Protein AF-A0A8T4KT06-F1 (afdb_monomer_lite)

Sequence (158 aa):
MIVTISGLPGTDAREICKQIALEFNLQYVSLEQIGKGIALPGNAARVSEMLKAAVHRKNCIVEHALAGIMLSNADAKIFLLSFRLNRAKMLSRREKTGFDAALVKIEGEEEILRKIASGELGAEIDNLNCYDLVLNSDKIMSNDAAELIKNYIKRAVA

pLDDT: mean 89.54, std 10.38, range [48.69, 98.25]

Secondary structure (DSSP, 8-state):
-EEEEEE-TTSSHHHHHHHHHHHHTPEEEEHHHH-TT--STT-HHHHHHHHHHHGGGS-EEEE-TTHHHH-TT-SEEEEEE--HHHHHHHHHHHHT--HHHHHHHHHHHHHHHHHHHHHHSS--TT-GGG-SEEEETTSS-HHHHHHHHHHHHHHH--

Foldseek 3Di:
DEEEEAEAALDPSVVLQVVLCVVQVAAEAELCVQDPPPLAPPCLVVSLVSVVVVCVVPGHYYYDNCCLLSCLPGLFFEYADEDLQVSLVSQCVVVVHDSVVSSVVRVVRVVSVQCCQVVPRVHGSPPCPSHPYYHHCVVDPSVVVSVVVSVVCVPRVD

Structure (mmCIF, N/CA/C/O backbone):
data_AF-A0A8T4KT06-F1
#
_entry.id   AF-A0A8T4KT06-F1
#
loop_
_atom_site.group_PDB
_atom_site.id
_atom_site.type_symbol
_atom_site.label_atom_id
_atom_site.label_alt_id
_atom_site.label_comp_id
_atom_site.label_asym_id
_atom_site.label_entity_id
_atom_site.label_seq_id
_atom_site.pdbx_PDB_ins_code
_atom_site.Cartn_x
_atom_site.Cartn_y
_atom_site.Cartn_z
_atom_site.occupancy
_atom_site.B_iso_or_equiv
_atom_site.auth_seq_id
_atom_site.auth_comp_id
_atom_site.auth_asym_id
_atom_site.auth_atom_id
_atom_site.pdbx_PDB_model_num
ATOM 1 N N . MET A 1 1 ? -5.982 3.465 17.292 1.00 89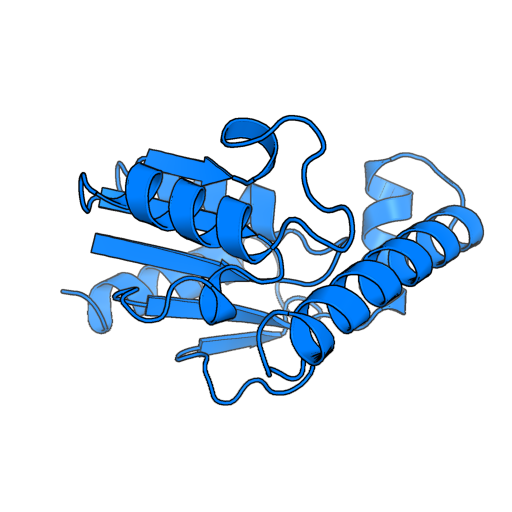.44 1 MET A N 1
ATOM 2 C CA . MET A 1 1 ? -6.200 3.074 15.892 1.00 89.44 1 MET A CA 1
ATOM 3 C C . MET A 1 1 ? -4.876 2.750 15.199 1.00 89.44 1 MET A C 1
ATOM 5 O O . MET A 1 1 ? -3.938 3.539 15.278 1.00 89.44 1 MET A O 1
ATOM 9 N N . ILE A 1 2 ? -4.785 1.597 14.544 1.00 93.56 2 ILE A N 1
ATOM 10 C CA . ILE A 1 2 ? -3.679 1.150 13.695 1.00 93.56 2 ILE A CA 1
ATOM 11 C C . ILE A 1 2 ? -4.273 0.818 12.328 1.00 93.56 2 ILE A C 1
ATOM 13 O O . ILE A 1 2 ? -5.008 -0.156 12.191 1.00 93.56 2 ILE A O 1
ATOM 17 N N . VAL A 1 3 ? -3.938 1.616 11.320 1.00 95.31 3 VAL A N 1
ATOM 18 C CA . VAL A 1 3 ? -4.335 1.369 9.930 1.00 95.31 3 VAL A CA 1
ATOM 19 C C . VAL A 1 3 ? -3.107 0.935 9.146 1.00 95.31 3 VAL A C 1
ATOM 21 O O . VAL A 1 3 ? -2.054 1.556 9.262 1.00 95.31 3 VAL A O 1
ATOM 24 N N . THR A 1 4 ? -3.223 -0.103 8.326 1.00 95.69 4 THR A N 1
ATOM 25 C CA . THR A 1 4 ? -2.178 -0.459 7.359 1.00 95.69 4 THR A CA 1
ATOM 26 C C . THR A 1 4 ? -2.669 -0.180 5.950 1.00 95.69 4 THR A C 1
ATOM 28 O O . THR A 1 4 ? -3.797 -0.526 5.603 1.00 95.69 4 THR A O 1
ATOM 31 N N . ILE A 1 5 ? -1.816 0.433 5.134 1.00 96.69 5 ILE A N 1
ATOM 32 C CA . ILE A 1 5 ? -2.019 0.512 3.689 1.00 96.69 5 ILE A CA 1
ATOM 33 C C . ILE A 1 5 ? -0.824 -0.167 3.038 1.00 96.69 5 ILE A C 1
ATOM 35 O O . ILE A 1 5 ? 0.312 0.306 3.100 1.00 96.69 5 ILE A O 1
ATOM 39 N N . SER A 1 6 ? -1.103 -1.321 2.447 1.00 95.38 6 SER A N 1
ATOM 40 C CA . SER A 1 6 ? -0.158 -2.094 1.656 1.00 95.38 6 SER A CA 1
ATOM 41 C C . SER A 1 6 ? -0.358 -1.802 0.175 1.00 95.38 6 SER A C 1
ATOM 43 O O . SER A 1 6 ? -1.457 -1.492 -0.274 1.00 95.38 6 SER A O 1
ATOM 45 N N . GLY A 1 7 ? 0.710 -1.910 -0.595 1.00 94.81 7 GLY A N 1
ATOM 46 C CA . GLY A 1 7 ? 0.689 -1.786 -2.043 1.00 94.81 7 GLY A CA 1
ATOM 47 C C . GLY A 1 7 ? 2.044 -2.200 -2.582 1.00 94.81 7 GLY A C 1
ATOM 48 O O . GLY A 1 7 ? 3.072 -1.939 -1.955 1.00 94.81 7 GLY A O 1
ATOM 49 N N . LEU A 1 8 ? 2.057 -2.876 -3.726 1.00 94.19 8 LEU A N 1
ATOM 50 C CA . LEU A 1 8 ? 3.313 -3.285 -4.348 1.00 94.19 8 LEU A CA 1
ATOM 51 C C . LEU A 1 8 ? 4.138 -2.060 -4.800 1.00 94.19 8 LEU A C 1
ATOM 53 O O . LEU A 1 8 ? 3.581 -0.967 -4.982 1.00 94.19 8 LEU A O 1
ATOM 57 N N . PRO A 1 9 ? 5.459 -2.223 -5.006 1.00 92.94 9 PRO A N 1
ATOM 58 C CA . PRO A 1 9 ? 6.349 -1.156 -5.451 1.00 92.94 9 PRO A CA 1
ATOM 59 C C . PRO A 1 9 ? 5.809 -0.342 -6.626 1.00 92.94 9 PRO A C 1
ATOM 61 O O . PRO A 1 9 ? 5.310 -0.891 -7.605 1.00 92.94 9 PRO A O 1
ATOM 64 N N . GLY A 1 10 ? 5.910 0.982 -6.555 1.00 91.38 10 GLY A N 1
ATOM 65 C CA . GLY A 1 10 ? 5.420 1.868 -7.616 1.00 91.38 10 GLY A CA 1
ATOM 66 C C . GLY A 1 10 ? 3.937 2.253 -7.520 1.00 91.38 10 GLY A C 1
ATOM 67 O O . GLY A 1 10 ? 3.492 3.050 -8.340 1.00 91.38 10 GLY A O 1
ATOM 68 N N . THR A 1 11 ? 3.195 1.773 -6.515 1.00 93.25 11 THR A N 1
ATOM 69 C CA . THR A 1 11 ? 1.907 2.382 -6.121 1.00 93.25 11 THR A CA 1
ATOM 70 C C . THR A 1 11 ? 2.100 3.774 -5.497 1.00 93.25 11 THR A C 1
ATOM 72 O O . THR A 1 11 ? 3.211 4.161 -5.126 1.00 93.25 11 THR A O 1
ATOM 75 N N . ASP A 1 12 ? 1.003 4.522 -5.344 1.00 91.00 12 ASP A N 1
ATOM 76 C CA . ASP A 1 12 ? 0.963 5.813 -4.635 1.00 91.00 12 ASP A CA 1
ATOM 77 C C . ASP A 1 12 ? 0.623 5.672 -3.135 1.00 91.00 12 ASP A C 1
ATOM 79 O O . ASP A 1 12 ? 0.228 6.643 -2.487 1.00 91.00 12 ASP A O 1
ATOM 83 N N . ALA A 1 13 ? 0.801 4.474 -2.557 1.00 93.69 13 ALA A N 1
ATOM 84 C CA . ALA A 1 13 ? 0.473 4.178 -1.157 1.00 93.69 13 ALA A CA 1
ATOM 85 C C . ALA A 1 13 ? 1.069 5.197 -0.176 1.00 93.69 13 ALA A C 1
ATOM 87 O O . ALA A 1 13 ? 0.389 5.652 0.739 1.00 93.69 13 ALA A O 1
ATOM 88 N N . ARG A 1 14 ? 2.318 5.615 -0.413 1.00 92.56 14 ARG A N 1
ATOM 89 C CA . ARG A 1 14 ? 3.019 6.623 0.390 1.00 92.56 14 ARG A CA 1
ATOM 90 C C . ARG A 1 14 ? 2.272 7.951 0.472 1.00 92.56 14 ARG A C 1
ATOM 92 O O . ARG A 1 14 ? 2.086 8.475 1.567 1.00 92.56 14 ARG A O 1
ATOM 99 N N . GLU A 1 15 ? 1.872 8.504 -0.667 1.00 92.50 15 GLU A N 1
ATOM 100 C CA . GLU A 1 15 ? 1.226 9.819 -0.710 1.00 92.50 15 GLU A CA 1
ATOM 101 C C . GLU A 1 15 ? -0.187 9.753 -0.123 1.00 92.50 15 GLU A C 1
ATOM 103 O O . GLU A 1 15 ? -0.550 10.601 0.692 1.00 92.50 15 GLU A O 1
ATOM 108 N N . ILE A 1 16 ? -0.926 8.678 -0.415 1.00 95.38 16 ILE A N 1
ATOM 109 C CA . ILE A 1 16 ? -2.237 8.410 0.192 1.00 95.38 16 ILE A CA 1
ATOM 110 C C . ILE A 1 16 ? -2.118 8.306 1.722 1.00 95.38 16 ILE A C 1
ATOM 112 O O . ILE A 1 16 ? -2.880 8.941 2.450 1.00 95.38 16 ILE A O 1
ATOM 116 N N . CYS A 1 17 ? -1.130 7.567 2.233 1.00 95.81 17 CYS A N 1
ATOM 117 C CA . CYS A 1 17 ? -0.893 7.442 3.670 1.00 95.81 17 CYS A CA 1
ATOM 118 C C . CYS A 1 17 ? -0.583 8.777 4.339 1.00 95.81 17 CYS A C 1
ATOM 120 O O . CYS A 1 17 ? -1.147 9.064 5.390 1.00 95.81 17 CYS A O 1
ATOM 122 N N . LYS A 1 18 ? 0.297 9.596 3.751 1.00 94.25 18 LYS A N 1
ATOM 123 C CA . LYS A 1 18 ? 0.629 10.923 4.293 1.00 94.25 18 LYS A CA 1
ATOM 124 C C . LYS A 1 18 ? -0.598 11.831 4.342 1.00 94.25 18 LYS A C 1
ATOM 126 O O . LYS A 1 18 ? -0.805 12.508 5.346 1.00 94.25 18 LYS A O 1
ATOM 131 N N . GLN A 1 19 ? -1.416 11.820 3.288 1.00 95.00 19 GLN A N 1
ATOM 132 C CA . GLN A 1 19 ? -2.656 12.593 3.233 1.00 95.00 19 GLN A CA 1
ATOM 133 C C . GLN A 1 19 ? -3.625 12.171 4.346 1.00 95.00 19 GLN A C 1
ATOM 135 O O . GLN A 1 19 ? -4.124 13.018 5.086 1.00 95.00 19 GLN A O 1
ATOM 140 N N . ILE A 1 20 ? -3.858 10.865 4.505 1.00 95.12 20 ILE A N 1
ATOM 141 C CA . ILE A 1 20 ? -4.749 10.332 5.546 1.00 95.12 20 ILE A CA 1
ATOM 142 C C . ILE A 1 20 ? -4.185 10.610 6.943 1.00 95.12 20 ILE A C 1
ATOM 144 O O . ILE A 1 20 ? -4.937 11.001 7.835 1.00 95.12 20 ILE A O 1
ATOM 148 N N . ALA A 1 21 ? -2.872 10.445 7.134 1.00 94.69 21 ALA A N 1
ATOM 149 C CA . ALA A 1 21 ? -2.197 10.714 8.399 1.00 94.69 21 ALA A CA 1
ATOM 150 C C . ALA A 1 21 ? -2.432 12.150 8.867 1.00 94.69 21 ALA A C 1
ATOM 152 O O . ALA A 1 21 ? -2.802 12.371 10.018 1.00 94.69 21 ALA A O 1
ATOM 153 N N . LEU A 1 22 ? -2.255 13.111 7.956 1.00 93.50 22 LEU A N 1
ATOM 154 C CA . LEU A 1 22 ? -2.458 14.527 8.233 1.00 93.50 22 LEU A CA 1
ATOM 155 C C . LEU A 1 22 ? -3.906 14.814 8.648 1.00 93.50 22 LEU A C 1
ATOM 157 O O . LEU A 1 22 ? -4.139 15.507 9.633 1.00 93.50 22 LEU A O 1
ATOM 161 N N . GLU A 1 23 ? -4.878 14.261 7.925 1.00 90.94 23 GLU A N 1
ATOM 162 C CA . GLU A 1 23 ? -6.297 14.546 8.155 1.00 90.94 23 GLU A CA 1
ATOM 163 C C . GLU A 1 23 ? -6.853 13.891 9.427 1.00 90.94 23 GLU A C 1
ATOM 165 O O . GLU A 1 23 ? -7.683 14.480 10.114 1.00 90.94 23 GLU A O 1
ATOM 170 N N . PHE A 1 24 ? -6.385 12.688 9.769 1.00 90.69 24 PHE A N 1
ATOM 171 C CA . PHE A 1 24 ? -6.821 11.955 10.964 1.00 90.69 24 PHE A CA 1
ATOM 172 C C . PHE A 1 24 ? -5.924 12.215 12.182 1.00 90.69 24 PHE A C 1
ATOM 174 O O . PHE A 1 24 ? -6.129 11.605 13.232 1.00 90.69 24 PHE A O 1
ATOM 181 N N . ASN A 1 25 ? -4.927 13.100 12.054 1.00 92.12 25 ASN A N 1
ATOM 182 C CA . ASN A 1 25 ? -3.904 13.347 13.071 1.00 92.12 25 ASN A CA 1
ATOM 183 C C . ASN A 1 25 ? -3.241 12.040 13.563 1.00 92.12 25 ASN A C 1
ATOM 185 O O . ASN A 1 25 ? -3.091 11.794 14.764 1.00 92.12 25 ASN A O 1
ATOM 189 N N . LEU A 1 26 ? -2.893 11.167 12.613 1.00 92.44 26 LEU A N 1
ATOM 190 C CA . LEU A 1 26 ? -2.210 9.902 12.866 1.00 92.44 26 LEU A CA 1
ATOM 191 C C . LEU A 1 26 ? -0.713 10.069 12.667 1.00 92.44 26 LEU A C 1
ATOM 193 O O . LEU A 1 26 ? -0.249 10.770 11.769 1.00 92.44 26 LEU A O 1
ATOM 197 N N . GLN A 1 27 ? 0.057 9.324 13.449 1.00 93.31 27 GLN A N 1
ATOM 198 C CA . GLN A 1 27 ? 1.470 9.151 13.165 1.00 93.31 27 GLN A CA 1
ATOM 199 C C . GLN A 1 27 ? 1.630 8.351 11.863 1.00 93.31 27 GLN A C 1
ATOM 201 O O . GLN A 1 27 ? 1.202 7.199 11.783 1.00 93.31 27 GLN A O 1
ATOM 206 N N . TYR A 1 28 ? 2.263 8.941 10.851 1.00 93.69 28 TYR A N 1
ATOM 207 C CA . TYR A 1 28 ? 2.710 8.197 9.675 1.00 93.69 28 TYR A CA 1
ATOM 208 C C . TYR A 1 28 ? 3.954 7.380 10.028 1.00 93.69 28 TYR A C 1
ATOM 210 O O . TYR A 1 28 ? 4.909 7.912 10.599 1.00 93.69 28 TYR A O 1
ATOM 218 N N . VAL A 1 29 ? 3.914 6.090 9.705 1.00 91.50 29 VAL A N 1
ATOM 219 C CA . VAL A 1 29 ? 4.970 5.121 9.981 1.00 91.50 29 VAL A CA 1
ATOM 220 C C . VAL A 1 29 ? 5.315 4.396 8.683 1.00 91.50 29 VAL A C 1
ATOM 222 O O . VAL A 1 29 ? 4.466 3.729 8.099 1.00 91.50 29 VAL A O 1
ATOM 225 N N . SER A 1 30 ? 6.564 4.485 8.239 1.00 87.75 30 SER A N 1
ATOM 226 C CA . SER A 1 30 ? 7.065 3.722 7.090 1.00 87.75 30 SER A CA 1
ATOM 227 C C . SER A 1 30 ? 8.285 2.883 7.452 1.00 87.75 30 SER A C 1
ATOM 229 O O . SER A 1 30 ? 8.992 3.169 8.424 1.00 87.75 30 SER A O 1
ATOM 231 N N . LEU A 1 31 ? 8.582 1.856 6.648 1.00 75.00 31 LEU A N 1
ATOM 232 C CA . LEU A 1 31 ? 9.824 1.101 6.840 1.00 75.00 31 LEU A CA 1
ATOM 233 C C . LEU A 1 31 ? 11.077 1.957 6.656 1.00 75.00 31 LEU A C 1
ATOM 235 O O . LEU A 1 31 ? 12.049 1.729 7.364 1.00 75.00 31 LEU A O 1
ATOM 239 N N . GLU A 1 32 ? 11.057 2.968 5.783 1.00 71.50 32 GLU A N 1
ATOM 240 C CA . GLU A 1 32 ? 12.185 3.902 5.645 1.00 71.50 32 GLU A CA 1
ATOM 241 C C . GLU A 1 32 ? 12.490 4.629 6.965 1.00 71.50 32 GLU A C 1
ATOM 243 O O . GLU A 1 32 ? 13.657 4.863 7.285 1.00 71.50 32 GLU A O 1
ATOM 248 N N . GLN A 1 33 ? 11.456 4.959 7.749 1.00 70.38 33 GLN A N 1
ATOM 249 C CA . GLN A 1 33 ? 11.607 5.599 9.059 1.00 70.38 33 GLN A CA 1
ATOM 250 C C . GLN A 1 33 ? 12.047 4.612 10.145 1.00 70.38 33 GLN A C 1
ATOM 252 O O . GLN A 1 33 ? 12.820 4.981 11.028 1.00 70.38 33 GLN A O 1
ATOM 257 N N . ILE A 1 34 ? 11.554 3.372 10.091 1.00 67.50 34 ILE A N 1
ATOM 258 C CA . ILE A 1 34 ? 11.831 2.345 11.104 1.00 67.50 34 ILE A CA 1
ATOM 259 C C . ILE A 1 34 ? 13.205 1.700 10.894 1.00 67.50 34 ILE A C 1
ATOM 261 O O . ILE A 1 34 ? 13.878 1.346 11.859 1.00 67.50 34 ILE A O 1
ATOM 265 N N . GLY A 1 35 ? 13.660 1.571 9.652 1.00 58.84 35 GLY A N 1
ATOM 266 C CA . GLY A 1 35 ? 14.917 0.923 9.324 1.00 58.84 35 GLY A CA 1
ATOM 267 C C . GLY A 1 35 ? 15.430 1.380 7.972 1.00 58.84 35 GLY A C 1
ATOM 268 O O . GLY A 1 35 ? 15.016 0.854 6.942 1.00 58.84 35 GLY A O 1
ATOM 269 N N . LYS A 1 36 ? 16.384 2.321 7.969 1.00 48.69 36 LYS A N 1
ATOM 270 C CA . LYS A 1 36 ? 17.170 2.673 6.776 1.00 48.69 36 LYS A CA 1
ATOM 271 C C . LYS A 1 36 ? 17.695 1.386 6.109 1.00 48.69 36 LYS A C 1
ATOM 273 O O . LYS A 1 36 ? 18.637 0.786 6.613 1.00 48.69 36 LYS A O 1
ATOM 278 N N . GLY A 1 37 ? 17.090 0.962 4.996 1.00 49.25 37 GLY A N 1
ATOM 279 C CA . GLY A 1 37 ? 17.595 -0.128 4.149 1.00 49.25 37 GLY A CA 1
ATOM 280 C C . GLY A 1 37 ? 17.323 -1.573 4.601 1.00 49.25 37 GLY A C 1
ATOM 281 O O . GLY A 1 37 ? 18.023 -2.468 4.139 1.00 49.25 37 GLY A O 1
ATOM 282 N N . ILE A 1 38 ? 16.340 -1.842 5.472 1.00 49.16 38 ILE A N 1
ATOM 283 C CA . ILE A 1 38 ? 16.130 -3.182 6.074 1.00 49.16 38 ILE A CA 1
ATOM 284 C C . ILE A 1 38 ? 14.973 -3.963 5.421 1.00 49.16 38 ILE A C 1
ATOM 286 O O . ILE A 1 38 ? 14.103 -4.491 6.100 1.00 49.16 38 ILE A O 1
ATOM 290 N N . ALA A 1 39 ? 14.953 -4.076 4.097 1.00 54.62 39 ALA A N 1
ATOM 291 C CA . ALA A 1 39 ? 14.177 -5.131 3.436 1.00 54.62 39 ALA A CA 1
ATOM 292 C C . ALA A 1 39 ? 15.124 -6.016 2.620 1.00 54.62 39 ALA A C 1
ATOM 294 O O . ALA A 1 39 ? 14.991 -6.161 1.410 1.00 54.62 39 ALA A O 1
ATOM 295 N N . LEU A 1 40 ? 16.133 -6.564 3.302 1.00 56.97 40 LEU A N 1
ATOM 296 C CA . LEU A 1 40 ? 16.917 -7.678 2.783 1.00 56.97 40 LEU A CA 1
ATOM 297 C C . LEU A 1 40 ? 16.304 -8.991 3.290 1.00 56.97 40 LEU A C 1
ATOM 299 O O . LEU A 1 40 ? 15.845 -9.026 4.438 1.00 56.97 40 LEU A O 1
ATOM 303 N N . PRO A 1 41 ? 16.333 -10.063 2.480 1.00 58.69 41 PRO A N 1
ATOM 304 C CA . PRO A 1 41 ? 16.028 -11.411 2.950 1.00 58.69 41 PRO A CA 1
ATOM 305 C C . PRO A 1 41 ? 16.819 -11.743 4.227 1.00 58.69 41 PRO A C 1
ATOM 307 O O . PRO A 1 41 ? 18.015 -11.454 4.307 1.00 58.69 41 PRO A O 1
ATOM 31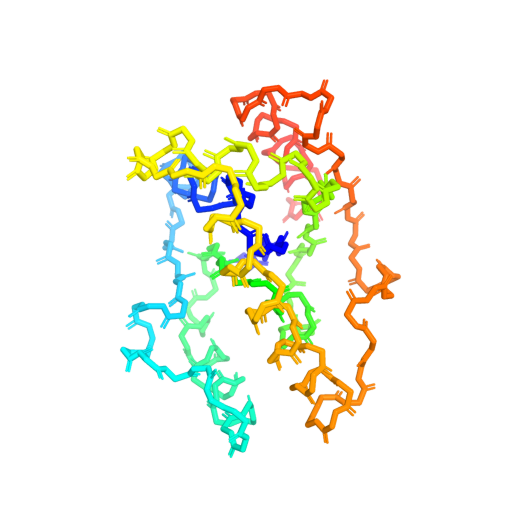0 N N . GLY A 1 42 ? 16.156 -12.331 5.221 1.00 66.94 42 GLY A N 1
ATOM 311 C CA . GLY A 1 42 ? 16.732 -12.759 6.501 1.00 66.94 42 GLY A CA 1
ATOM 312 C C . GLY A 1 42 ? 16.507 -11.813 7.687 1.00 66.94 42 GLY A C 1
ATOM 313 O O . GLY A 1 42 ? 17.044 -12.065 8.763 1.00 66.94 42 GLY A O 1
ATOM 314 N N . ASN A 1 43 ? 15.741 -10.728 7.526 1.00 77.81 43 ASN A N 1
ATOM 315 C CA . ASN A 1 43 ? 15.437 -9.774 8.605 1.00 77.81 43 ASN A CA 1
ATOM 316 C C . ASN A 1 43 ? 13.934 -9.521 8.812 1.00 77.81 43 ASN A C 1
ATOM 318 O O . ASN A 1 43 ? 13.573 -8.649 9.606 1.00 77.81 43 ASN A O 1
ATOM 322 N N . ALA A 1 44 ? 13.037 -10.248 8.142 1.00 78.75 44 ALA A N 1
ATOM 323 C CA . ALA A 1 44 ? 11.609 -9.934 8.159 1.00 78.75 44 ALA A CA 1
ATOM 324 C C . ALA A 1 44 ? 10.989 -10.053 9.557 1.00 78.75 44 ALA A C 1
ATOM 326 O O . ALA A 1 44 ? 10.163 -9.220 9.933 1.00 78.75 44 ALA A O 1
ATOM 327 N N . ALA A 1 45 ? 11.433 -11.029 10.355 1.00 79.50 45 ALA A N 1
ATOM 328 C CA . ALA A 1 45 ? 11.013 -11.173 11.750 1.00 79.50 45 ALA A CA 1
ATOM 329 C C . A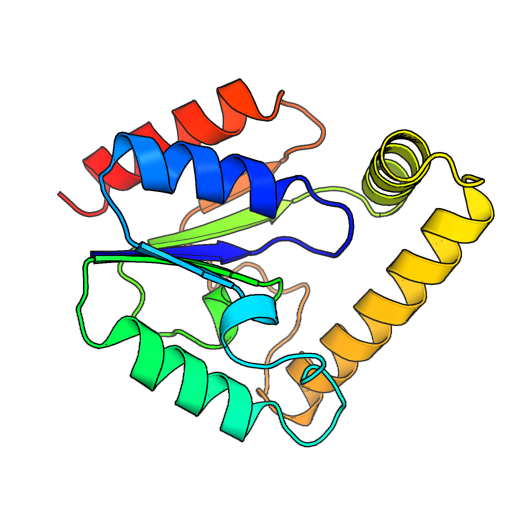LA A 1 45 ? 11.381 -9.932 12.581 1.00 79.50 45 ALA A C 1
ATOM 331 O O . ALA A 1 45 ? 10.520 -9.346 13.236 1.00 79.50 45 ALA A O 1
ATOM 332 N N . ARG A 1 46 ? 12.630 -9.462 12.467 1.00 81.69 46 ARG A N 1
ATOM 333 C CA . ARG A 1 46 ? 13.109 -8.252 13.149 1.00 81.69 46 ARG A CA 1
ATOM 334 C C . ARG A 1 46 ? 12.343 -7.010 12.695 1.00 81.69 46 ARG A C 1
ATOM 336 O O . ARG A 1 46 ? 11.967 -6.184 13.517 1.00 81.69 46 ARG A O 1
ATOM 343 N N . VAL A 1 47 ? 12.078 -6.880 11.397 1.00 82.38 47 VAL A N 1
ATOM 344 C CA . VAL A 1 47 ? 11.274 -5.778 10.848 1.00 82.38 47 VAL A CA 1
ATOM 345 C C . VAL A 1 47 ? 9.843 -5.822 11.385 1.00 82.38 47 VAL A C 1
ATOM 347 O O . VAL A 1 47 ? 9.314 -4.787 11.787 1.00 82.38 47 VAL A O 1
ATOM 350 N N . SER A 1 48 ? 9.232 -7.008 11.454 1.00 82.94 48 SER A N 1
ATOM 351 C CA . SER A 1 48 ? 7.909 -7.202 12.056 1.00 82.94 48 SER A CA 1
ATOM 352 C C . SER A 1 48 ? 7.901 -6.784 13.529 1.00 82.94 48 SER A C 1
ATOM 354 O O . SER A 1 48 ? 6.997 -6.065 13.950 1.00 82.94 48 SER A O 1
ATOM 356 N N . GLU A 1 49 ? 8.916 -7.157 14.311 1.00 84.00 49 GLU A N 1
ATOM 357 C CA . GLU A 1 49 ? 9.056 -6.724 15.708 1.00 84.00 49 GLU A CA 1
ATOM 358 C C . GLU A 1 49 ? 9.226 -5.207 15.838 1.00 84.00 49 GLU A C 1
ATOM 360 O O . GLU A 1 49 ? 8.562 -4.581 16.664 1.00 84.00 49 GLU A O 1
ATOM 365 N N . MET A 1 50 ? 10.058 -4.593 14.994 1.00 84.38 50 MET A N 1
ATOM 366 C CA . MET A 1 50 ? 10.256 -3.142 14.993 1.00 84.38 50 MET A CA 1
ATOM 367 C C . MET A 1 50 ? 8.972 -2.393 14.618 1.00 84.38 50 MET A C 1
ATOM 369 O O . MET A 1 50 ? 8.642 -1.391 15.251 1.00 84.38 50 MET A O 1
ATOM 373 N N . LEU A 1 51 ? 8.212 -2.897 13.640 1.00 85.56 51 LEU A N 1
ATOM 374 C CA . LEU A 1 51 ? 6.889 -2.376 13.295 1.00 85.56 51 LEU A CA 1
ATOM 375 C C . LEU A 1 51 ? 5.923 -2.498 14.476 1.00 85.56 51 LEU A C 1
ATOM 377 O O . LEU A 1 51 ? 5.292 -1.511 14.847 1.00 85.56 51 LEU A O 1
ATOM 381 N N . LYS A 1 52 ? 5.844 -3.674 15.109 1.00 86.12 52 LYS A N 1
ATOM 382 C CA . LYS A 1 52 ? 5.000 -3.908 16.294 1.00 86.12 52 LYS A CA 1
ATOM 383 C C . LYS A 1 52 ? 5.353 -2.958 17.443 1.00 86.12 52 LYS A C 1
ATOM 385 O O . LYS A 1 52 ? 4.453 -2.424 18.088 1.00 86.12 52 LYS A O 1
ATOM 390 N N . ALA A 1 53 ? 6.640 -2.696 17.663 1.00 85.12 53 ALA A N 1
ATOM 391 C CA . ALA A 1 53 ? 7.103 -1.727 18.651 1.00 85.12 53 ALA A CA 1
ATOM 392 C C . ALA A 1 53 ? 6.724 -0.282 18.271 1.00 85.12 53 ALA A C 1
ATOM 394 O O . ALA A 1 53 ? 6.258 0.476 19.123 1.00 85.12 53 ALA A O 1
ATOM 395 N N . ALA A 1 54 ? 6.863 0.094 16.995 1.00 83.31 54 ALA A N 1
ATOM 396 C CA . ALA A 1 54 ? 6.534 1.433 16.503 1.00 83.31 54 ALA A CA 1
ATOM 397 C C . ALA A 1 54 ? 5.036 1.763 16.620 1.00 83.31 54 ALA A C 1
ATOM 399 O O . ALA A 1 54 ? 4.678 2.906 16.907 1.00 83.31 54 ALA A O 1
ATOM 400 N N . VAL A 1 55 ? 4.154 0.770 16.459 1.00 85.62 55 VAL A N 1
ATOM 401 C CA . VAL A 1 55 ? 2.694 0.960 16.541 1.00 85.62 55 VAL A CA 1
ATOM 402 C C . VAL A 1 55 ? 2.128 0.879 17.965 1.00 85.62 55 VAL A C 1
ATOM 404 O O . VAL A 1 55 ? 0.921 1.048 18.149 1.00 85.62 55 VAL A O 1
ATOM 407 N N . HIS A 1 56 ? 2.968 0.676 18.993 1.00 75.38 56 HIS A N 1
ATOM 408 C CA . HIS A 1 56 ? 2.542 0.554 20.397 1.00 75.38 56 HIS A CA 1
ATOM 409 C C . HIS A 1 56 ? 1.603 1.695 20.825 1.00 75.38 56 HIS A C 1
ATOM 411 O O . HIS A 1 56 ? 0.623 1.457 21.536 1.00 75.38 56 HIS A O 1
ATOM 417 N N . ARG A 1 57 ? 1.854 2.937 20.392 1.00 67.00 57 ARG A N 1
ATOM 418 C CA . ARG A 1 57 ? 1.054 4.102 20.810 1.00 67.00 57 ARG A CA 1
ATOM 419 C C . ARG A 1 57 ? -0.376 4.130 20.245 1.00 67.00 57 ARG A C 1
ATOM 421 O O . ARG A 1 57 ? -1.119 5.037 20.599 1.00 67.00 57 ARG A O 1
ATOM 428 N N . LYS A 1 58 ? -0.771 3.155 19.408 1.00 76.31 58 LYS A N 1
ATOM 429 C CA . LYS A 1 58 ? -2.122 2.997 18.840 1.00 76.31 58 LYS A CA 1
ATOM 430 C C . LYS A 1 58 ? -2.726 4.315 18.326 1.00 76.31 58 LYS A C 1
ATOM 432 O O . LYS A 1 58 ? -3.833 4.664 18.711 1.00 76.31 58 LYS A O 1
ATOM 437 N N . ASN A 1 59 ? -2.063 5.031 17.423 1.00 90.50 59 ASN A N 1
ATOM 438 C CA . ASN A 1 59 ? -2.707 6.091 16.632 1.00 90.50 59 ASN A CA 1
ATOM 439 C C . ASN A 1 59 ? -1.881 6.391 15.378 1.00 90.50 59 ASN A C 1
ATOM 441 O O . ASN A 1 59 ? -1.247 7.438 15.261 1.00 90.50 59 ASN A O 1
ATOM 445 N N . CYS A 1 60 ? -1.784 5.407 14.490 1.00 93.88 60 CYS A N 1
ATOM 446 C CA . CYS A 1 60 ? -0.836 5.446 13.386 1.00 93.88 60 CYS A CA 1
ATOM 447 C C . CYS A 1 60 ? -1.399 4.836 12.109 1.00 93.88 60 CYS A C 1
ATOM 449 O O . CYS A 1 60 ? -2.300 3.993 12.140 1.00 93.88 60 CYS A O 1
ATOM 451 N N . ILE A 1 61 ? -0.817 5.266 10.997 1.00 95.38 61 ILE A N 1
ATOM 452 C CA . ILE A 1 61 ? -0.999 4.663 9.688 1.00 95.38 61 ILE A CA 1
ATOM 453 C C . ILE A 1 61 ? 0.351 4.154 9.193 1.00 95.38 61 ILE A C 1
ATOM 455 O O . ILE A 1 61 ? 1.343 4.886 9.195 1.00 95.38 61 ILE A O 1
ATOM 459 N N . VAL A 1 62 ? 0.387 2.880 8.818 1.00 94.31 62 VAL A N 1
ATOM 460 C CA . VAL A 1 62 ? 1.605 2.168 8.440 1.00 94.31 62 VAL A CA 1
ATOM 461 C C . VAL A 1 62 ? 1.616 1.930 6.939 1.00 94.31 62 VAL A C 1
ATOM 463 O O . VAL A 1 62 ? 0.706 1.299 6.399 1.00 94.31 62 VAL A O 1
ATOM 466 N N . GLU A 1 63 ? 2.673 2.395 6.281 1.00 93.31 63 GLU A N 1
ATOM 467 C CA . GLU A 1 63 ? 2.917 2.187 4.858 1.00 93.31 63 GLU A CA 1
ATOM 468 C C . GLU A 1 63 ? 4.082 1.225 4.646 1.00 93.31 63 GLU A C 1
ATOM 470 O O . GLU A 1 63 ? 5.231 1.522 4.985 1.00 93.31 63 GLU A O 1
ATOM 475 N N . HIS A 1 64 ? 3.764 0.057 4.093 1.00 91.56 64 HIS A N 1
ATOM 476 C CA . HIS A 1 64 ? 4.731 -0.896 3.564 1.00 91.56 64 HIS A CA 1
ATOM 477 C C . HIS A 1 64 ? 4.003 -1.967 2.741 1.00 91.56 64 HIS A C 1
ATOM 479 O O . HIS A 1 64 ? 2.892 -2.359 3.095 1.00 91.56 64 HIS A O 1
ATOM 485 N N . ALA A 1 65 ? 4.646 -2.514 1.705 1.00 92.06 65 ALA A N 1
ATOM 486 C CA . ALA A 1 65 ? 4.058 -3.541 0.840 1.00 92.06 65 ALA A CA 1
ATOM 487 C C . ALA A 1 65 ? 3.553 -4.783 1.601 1.00 92.06 65 ALA A C 1
ATOM 489 O O . ALA A 1 65 ? 2.550 -5.370 1.215 1.00 92.06 65 ALA A O 1
ATOM 490 N N . LEU A 1 66 ? 4.217 -5.151 2.704 1.00 92.06 66 LEU A N 1
ATOM 491 C CA . LEU A 1 66 ? 3.855 -6.297 3.552 1.00 92.06 66 LEU A CA 1
ATOM 492 C C . LEU A 1 66 ? 3.226 -5.884 4.895 1.00 92.06 66 LEU A C 1
ATOM 494 O O . LEU A 1 66 ? 3.122 -6.718 5.792 1.00 92.06 66 LEU A O 1
ATOM 498 N N . ALA A 1 67 ? 2.832 -4.616 5.082 1.00 91.88 67 ALA A N 1
ATOM 499 C CA . ALA A 1 67 ? 2.324 -4.128 6.371 1.00 91.88 67 ALA A CA 1
ATOM 500 C C . ALA A 1 67 ? 1.116 -4.938 6.870 1.00 91.88 67 ALA A C 1
ATOM 502 O O . ALA A 1 67 ? 1.103 -5.349 8.029 1.00 91.88 67 ALA A O 1
ATOM 503 N N . GLY A 1 68 ? 0.141 -5.215 5.996 1.00 92.81 68 GLY A N 1
ATOM 504 C CA . GLY A 1 68 ? -1.062 -5.977 6.358 1.00 92.81 68 GLY A CA 1
ATOM 505 C C . GLY A 1 68 ? -0.780 -7.433 6.742 1.00 92.81 68 GLY A C 1
ATOM 506 O O . GLY A 1 68 ? -1.478 -7.991 7.586 1.00 92.81 68 GLY A O 1
ATOM 507 N N . ILE A 1 69 ? 0.289 -8.022 6.194 1.00 92.25 69 ILE A N 1
ATOM 508 C CA . ILE A 1 69 ? 0.766 -9.364 6.558 1.00 92.25 69 ILE A CA 1
ATOM 509 C C . ILE A 1 69 ? 1.503 -9.317 7.907 1.00 92.25 69 ILE A C 1
ATOM 511 O O . ILE A 1 69 ? 1.263 -10.143 8.784 1.00 92.25 69 ILE A O 1
ATOM 515 N N . MET A 1 70 ? 2.392 -8.338 8.095 1.00 90.19 70 MET A N 1
ATOM 516 C CA . MET A 1 70 ? 3.252 -8.233 9.281 1.00 90.19 70 MET A CA 1
ATOM 517 C C . MET A 1 70 ? 2.513 -7.780 10.551 1.00 90.19 70 MET A C 1
ATOM 519 O O . MET A 1 70 ? 2.955 -8.102 11.659 1.00 90.19 70 MET A O 1
ATOM 523 N N . LEU A 1 71 ? 1.423 -7.020 10.409 1.00 90.81 71 LEU A N 1
ATOM 524 C CA . LEU A 1 71 ? 0.641 -6.446 11.508 1.00 90.81 71 LEU A CA 1
ATOM 525 C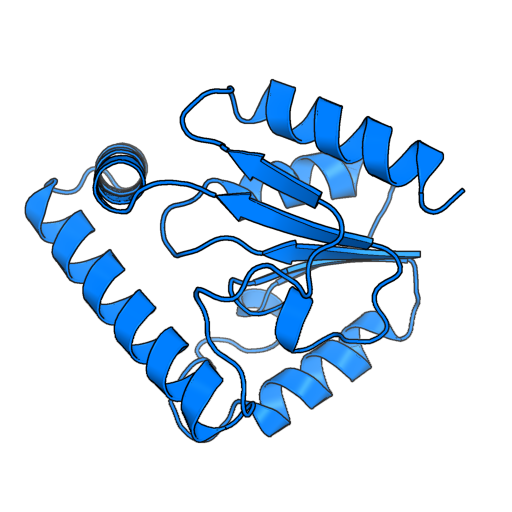 C . LEU A 1 71 ? -0.752 -7.080 11.574 1.00 90.81 71 LEU A C 1
ATOM 527 O O . LEU A 1 71 ? -1.760 -6.495 11.176 1.00 90.81 71 LEU A O 1
ATOM 531 N N . SER A 1 72 ? -0.817 -8.291 12.127 1.00 88.56 72 SER A N 1
ATOM 532 C CA . SER A 1 72 ? -2.074 -9.034 12.271 1.00 88.56 72 SER A CA 1
ATOM 533 C C . SER A 1 72 ? -3.116 -8.324 13.145 1.00 88.56 72 SER A C 1
ATOM 535 O O . SER A 1 72 ? -4.307 -8.527 12.920 1.00 88.56 72 SER A O 1
ATOM 537 N N . ASN A 1 73 ? -2.676 -7.475 14.081 1.00 88.62 73 ASN A N 1
ATOM 538 C CA . ASN A 1 73 ? -3.488 -6.723 15.042 1.00 88.62 73 ASN A CA 1
ATOM 539 C C . ASN A 1 73 ? -3.875 -5.301 14.584 1.00 88.62 73 ASN A C 1
ATOM 541 O O . ASN A 1 73 ? -4.246 -4.484 15.426 1.00 88.62 73 ASN A O 1
ATOM 545 N N . ALA A 1 74 ? -3.725 -4.976 13.298 1.00 92.81 74 ALA A N 1
ATOM 546 C CA . ALA A 1 74 ? -4.220 -3.713 12.758 1.00 92.81 74 ALA A CA 1
ATOM 547 C C . ALA A 1 74 ? -5.756 -3.658 12.817 1.00 92.81 74 ALA A C 1
ATOM 549 O O . ALA A 1 74 ? -6.412 -4.660 12.543 1.00 92.81 74 ALA A O 1
ATOM 550 N N . ASP A 1 75 ? -6.305 -2.484 13.138 1.00 93.94 75 ASP A N 1
ATOM 551 C CA . ASP A 1 75 ? -7.753 -2.246 13.194 1.00 93.94 75 ASP A CA 1
ATOM 552 C C . ASP A 1 75 ? -8.371 -2.179 11.782 1.00 93.94 75 ASP A C 1
ATOM 554 O O . ASP A 1 75 ? -9.556 -2.440 11.611 1.00 93.94 75 ASP A O 1
ATOM 558 N N . ALA A 1 76 ? -7.566 -1.827 10.772 1.00 95.44 76 ALA A N 1
ATOM 559 C CA . ALA A 1 76 ? -7.936 -1.880 9.359 1.00 95.44 76 ALA A CA 1
ATOM 560 C C . ALA A 1 76 ? -6.721 -2.208 8.479 1.00 95.44 76 ALA A C 1
ATOM 562 O O . ALA A 1 76 ? -5.653 -1.592 8.606 1.00 95.44 76 ALA A O 1
ATOM 563 N N . LYS A 1 77 ? -6.892 -3.145 7.545 1.00 96.62 77 LYS A N 1
ATOM 564 C CA . LYS A 1 77 ? -5.880 -3.569 6.574 1.00 96.62 77 LYS A CA 1
ATOM 565 C C . LYS A 1 77 ? -6.369 -3.307 5.163 1.00 96.62 77 LYS A C 1
ATOM 567 O O . LYS A 1 77 ? -7.247 -3.995 4.651 1.00 96.62 77 LYS A O 1
ATOM 572 N N . ILE A 1 78 ? -5.768 -2.317 4.516 1.00 97.56 78 ILE A N 1
ATOM 573 C CA . ILE A 1 78 ? -6.108 -1.914 3.155 1.00 97.56 78 ILE A CA 1
ATOM 574 C C . ILE A 1 78 ? -4.989 -2.324 2.197 1.00 97.56 78 ILE A C 1
ATOM 576 O O . ILE A 1 78 ? -3.807 -2.151 2.503 1.00 97.56 78 ILE A O 1
ATOM 580 N N . PHE A 1 79 ? -5.355 -2.820 1.017 1.00 97.69 79 PHE A N 1
ATOM 581 C CA . PHE A 1 79 ? -4.433 -3.093 -0.082 1.00 97.69 79 PHE A CA 1
ATOM 582 C C . PHE A 1 79 ? -4.762 -2.240 -1.309 1.00 97.69 79 PHE A C 1
ATOM 584 O O . PHE A 1 79 ? -5.886 -2.266 -1.812 1.00 97.69 79 PHE A O 1
ATOM 591 N N . LEU A 1 80 ? -3.772 -1.515 -1.826 1.00 97.25 80 LEU A N 1
ATOM 592 C CA . LEU A 1 80 ? -3.848 -0.816 -3.105 1.00 97.25 80 LEU A CA 1
ATOM 593 C C . LEU A 1 80 ? -3.405 -1.753 -4.227 1.00 97.25 80 LEU A C 1
ATOM 595 O O . LEU A 1 80 ? -2.217 -2.028 -4.418 1.00 97.25 80 LEU A O 1
ATOM 599 N N . LEU A 1 81 ? -4.385 -2.234 -4.981 1.00 96.69 81 LEU A N 1
ATOM 600 C CA . LEU A 1 81 ? -4.180 -3.073 -6.146 1.00 96.69 81 LEU A CA 1
ATOM 601 C C . LEU A 1 81 ? -3.843 -2.207 -7.364 1.00 96.69 81 LEU A C 1
ATOM 603 O O . LEU A 1 81 ? -4.617 -1.337 -7.752 1.00 96.69 81 LEU A O 1
ATOM 607 N N . SER A 1 82 ? -2.716 -2.499 -8.009 1.00 96.06 82 SER A N 1
ATOM 608 C CA . SER A 1 82 ? -2.330 -1.900 -9.287 1.00 96.06 82 SER A CA 1
ATOM 609 C C . SER A 1 82 ? -1.479 -2.876 -10.092 1.00 96.06 82 SER A C 1
ATOM 611 O O . SER A 1 82 ? -0.565 -3.526 -9.563 1.00 96.06 82 SER A O 1
ATOM 613 N N . PHE A 1 83 ? -1.772 -2.993 -11.384 1.00 96.12 83 PHE A N 1
ATOM 614 C CA . PHE A 1 83 ? -1.040 -3.877 -12.280 1.00 96.12 83 PHE A CA 1
ATOM 615 C C . PHE A 1 83 ? 0.397 -3.385 -12.476 1.00 96.12 83 PHE A C 1
ATOM 617 O O . PHE A 1 83 ? 0.655 -2.190 -12.621 1.00 96.12 83 PHE A O 1
ATOM 624 N N . ARG A 1 84 ? 1.352 -4.322 -12.540 1.00 97.06 84 ARG A N 1
ATOM 625 C CA . ARG A 1 84 ? 2.796 -4.027 -12.611 1.00 97.06 84 ARG A CA 1
ATOM 626 C C . ARG A 1 84 ? 3.164 -3.001 -13.682 1.00 97.06 84 ARG A C 1
ATOM 628 O O . ARG A 1 84 ? 3.905 -2.067 -13.400 1.00 97.06 84 ARG A O 1
ATOM 635 N N . LEU A 1 85 ? 2.603 -3.128 -14.888 1.00 97.44 85 LEU A N 1
ATOM 636 C CA . LEU A 1 85 ? 2.888 -2.197 -15.986 1.00 97.44 85 LEU A CA 1
ATOM 637 C C . LEU A 1 85 ? 2.390 -0.773 -15.695 1.00 97.44 85 LEU A C 1
ATOM 639 O O . LEU A 1 85 ? 3.011 0.192 -16.134 1.00 97.44 85 LEU A O 1
ATOM 643 N N . ASN A 1 86 ? 1.291 -0.620 -14.952 1.00 97.00 86 ASN A N 1
ATOM 644 C CA . ASN A 1 86 ? 0.791 0.693 -14.549 1.00 97.00 86 ASN A CA 1
ATOM 645 C C . ASN A 1 86 ? 1.690 1.298 -13.468 1.00 97.00 86 ASN A C 1
ATOM 647 O O . ASN A 1 86 ? 2.126 2.438 -13.625 1.00 97.00 86 ASN A O 1
ATOM 651 N N . ARG A 1 87 ? 2.094 0.506 -12.466 1.00 96.31 87 ARG A N 1
ATOM 652 C CA . ARG A 1 87 ? 3.085 0.921 -11.456 1.00 96.31 87 ARG A CA 1
ATOM 653 C C . ARG A 1 87 ? 4.415 1.337 -12.081 1.00 96.31 87 ARG A C 1
ATOM 655 O O . ARG A 1 87 ? 4.964 2.369 -11.706 1.00 96.31 87 ARG A O 1
ATOM 662 N N . ALA A 1 88 ? 4.900 0.609 -13.089 1.00 97.75 88 ALA A N 1
ATOM 663 C CA . ALA A 1 88 ? 6.114 0.965 -13.827 1.00 97.75 88 ALA A CA 1
ATOM 664 C C . ALA A 1 88 ? 5.968 2.296 -14.579 1.00 97.75 88 ALA A C 1
ATOM 666 O O . ALA A 1 88 ? 6.859 3.143 -14.509 1.00 97.75 88 ALA A O 1
ATOM 667 N N . LYS A 1 89 ? 4.822 2.542 -15.233 1.00 96.44 89 LYS A N 1
ATOM 668 C CA . LYS A 1 89 ? 4.526 3.843 -15.866 1.00 96.44 89 LYS A CA 1
ATOM 669 C C . LYS A 1 89 ? 4.492 4.979 -14.844 1.00 96.44 89 LYS A C 1
ATOM 671 O O . LYS A 1 89 ? 5.028 6.052 -15.116 1.00 96.44 89 LYS A O 1
ATOM 676 N N . MET A 1 90 ? 3.868 4.760 -13.687 1.00 92.75 90 MET A N 1
ATOM 677 C CA . MET A 1 90 ? 3.789 5.754 -12.611 1.00 92.75 90 MET A CA 1
ATOM 678 C C . MET A 1 90 ? 5.177 6.072 -12.049 1.00 92.75 90 MET A C 1
ATOM 680 O O . MET A 1 90 ? 5.554 7.241 -11.965 1.00 92.75 90 MET A O 1
ATOM 684 N N . LEU A 1 91 ? 5.968 5.039 -11.752 1.00 95.00 91 LEU A N 1
ATOM 685 C CA . LEU A 1 91 ? 7.336 5.176 -11.260 1.00 95.00 91 LEU A CA 1
ATOM 686 C C . LEU A 1 91 ? 8.234 5.899 -12.273 1.00 95.00 91 LEU A C 1
ATOM 688 O O . LEU A 1 91 ? 8.932 6.837 -11.900 1.00 95.00 91 LEU A O 1
ATOM 692 N N . SER A 1 92 ? 8.157 5.525 -13.554 1.00 97.12 92 SER A N 1
ATOM 693 C CA . SER A 1 92 ? 8.887 6.176 -14.650 1.00 97.12 92 SER A CA 1
ATOM 694 C C . SER A 1 92 ? 8.609 7.680 -14.713 1.00 97.12 92 SER A C 1
ATOM 696 O O . SER A 1 92 ? 9.547 8.478 -14.756 1.00 97.12 92 SER A O 1
ATOM 698 N N . ARG A 1 93 ? 7.333 8.087 -14.633 1.00 94.25 93 ARG A N 1
ATOM 699 C CA . ARG A 1 93 ? 6.938 9.507 -14.604 1.00 94.25 93 ARG A CA 1
ATOM 700 C C . ARG A 1 93 ? 7.450 10.224 -13.355 1.00 94.25 93 ARG A C 1
ATOM 702 O O . ARG A 1 93 ? 7.958 11.337 -13.464 1.00 94.25 93 ARG A O 1
ATOM 709 N N . ARG A 1 94 ? 7.321 9.593 -12.184 1.00 92.62 94 ARG A N 1
ATOM 710 C CA . ARG A 1 94 ? 7.699 10.166 -10.884 1.00 92.62 94 ARG A CA 1
ATOM 711 C C . ARG A 1 94 ? 9.207 10.373 -10.750 1.00 92.62 94 ARG A C 1
ATOM 713 O O . ARG A 1 94 ? 9.636 11.421 -10.282 1.00 92.62 94 ARG A O 1
ATOM 720 N N . GLU A 1 95 ? 10.003 9.398 -11.180 1.00 94.44 95 GLU A N 1
ATOM 721 C CA . GLU A 1 95 ? 11.468 9.420 -11.064 1.00 94.44 95 GLU A CA 1
ATOM 722 C C . GLU A 1 95 ? 12.169 9.962 -12.320 1.00 94.44 95 GLU A C 1
ATOM 724 O O . GLU A 1 95 ? 13.395 10.033 -12.350 1.00 94.44 95 GLU A O 1
ATOM 729 N N . LYS A 1 96 ? 11.413 10.361 -13.355 1.00 95.88 96 LYS A N 1
ATOM 730 C CA . LYS A 1 96 ? 11.939 10.799 -14.664 1.00 95.88 96 LYS A CA 1
ATOM 731 C C . LYS A 1 96 ? 12.928 9.789 -15.267 1.00 95.88 96 LYS A C 1
ATOM 733 O O . LYS A 1 96 ? 13.957 10.166 -15.823 1.00 95.88 96 LYS A O 1
ATOM 738 N N . THR A 1 97 ? 12.602 8.503 -15.156 1.00 95.75 97 THR A N 1
ATOM 739 C CA . THR A 1 97 ? 13.401 7.385 -15.680 1.00 95.75 97 THR A CA 1
ATOM 740 C C . THR A 1 97 ? 12.681 6.683 -16.833 1.00 95.75 97 THR A C 1
ATOM 742 O O . THR A 1 97 ? 11.480 6.874 -17.033 1.00 95.75 97 THR A O 1
ATOM 745 N N . GLY A 1 98 ? 13.396 5.865 -17.605 1.00 97.94 98 GLY A N 1
ATOM 746 C CA . GLY A 1 98 ? 12.811 5.064 -18.683 1.00 97.94 98 GLY A CA 1
ATOM 747 C C . GLY A 1 98 ? 11.815 4.024 -18.160 1.00 97.94 98 GLY A C 1
ATOM 748 O O . GLY A 1 98 ? 11.979 3.498 -17.060 1.00 97.94 98 GLY A O 1
ATOM 749 N N . PHE A 1 99 ? 10.789 3.707 -18.957 1.00 98.00 99 PHE A N 1
ATOM 750 C CA . PHE A 1 99 ? 9.783 2.697 -18.603 1.00 98.00 99 PHE A CA 1
ATOM 751 C C . PHE A 1 99 ? 10.417 1.332 -18.297 1.00 98.00 99 PHE A C 1
ATOM 753 O O . PHE A 1 99 ? 10.101 0.744 -17.266 1.00 98.00 99 PHE A O 1
ATOM 760 N N . ASP A 1 100 ? 11.358 0.874 -19.127 1.00 98.19 100 ASP A N 1
ATOM 761 C CA . ASP A 1 100 ? 12.022 -0.423 -18.938 1.00 98.19 100 ASP A CA 1
ATOM 762 C C . ASP A 1 100 ? 12.862 -0.452 -17.656 1.00 98.19 100 ASP A C 1
ATOM 764 O O . ASP A 1 100 ? 12.809 -1.412 -16.893 1.00 98.19 100 ASP A O 1
ATOM 768 N N . ALA A 1 101 ? 13.576 0.639 -17.359 1.00 97.88 101 ALA A N 1
ATOM 769 C CA . ALA A 1 101 ? 14.338 0.766 -16.118 1.00 97.88 101 ALA A CA 1
ATOM 770 C C . ALA A 1 101 ? 13.420 0.741 -14.882 1.00 97.88 101 ALA A C 1
ATOM 772 O O . ALA A 1 101 ? 13.735 0.091 -13.885 1.00 97.88 101 ALA A O 1
ATOM 773 N N . ALA A 1 102 ? 12.265 1.412 -14.952 1.00 97.94 102 ALA A N 1
ATOM 774 C CA . ALA A 1 102 ? 11.258 1.372 -13.896 1.00 97.94 102 ALA A CA 1
ATOM 775 C C . ALA A 1 102 ? 10.644 -0.029 -13.728 1.00 97.94 102 ALA A C 1
ATOM 777 O O . ALA A 1 102 ? 10.415 -0.459 -12.598 1.00 97.94 102 ALA A O 1
ATOM 778 N N . LEU A 1 103 ? 10.397 -0.746 -14.828 1.00 98.25 103 LEU A N 1
ATOM 779 C CA . LEU A 1 103 ? 9.866 -2.108 -14.801 1.00 98.25 103 LEU A CA 1
ATOM 780 C C . LEU A 1 103 ? 10.852 -3.080 -14.142 1.00 98.25 103 LEU A C 1
ATOM 782 O O . LEU A 1 103 ? 10.468 -3.761 -13.196 1.00 98.25 103 LEU A O 1
ATOM 786 N N . VAL A 1 104 ? 12.122 -3.068 -14.563 1.00 97.94 104 VAL A N 1
ATOM 787 C CA . VAL A 1 104 ? 13.188 -3.904 -13.977 1.00 97.94 104 VAL A CA 1
ATOM 788 C C . VAL A 1 104 ? 13.332 -3.645 -12.476 1.00 97.94 104 VAL A C 1
ATOM 790 O O . VAL A 1 104 ? 13.444 -4.585 -11.689 1.00 97.94 104 VAL A O 1
ATOM 793 N N . LYS A 1 105 ? 13.284 -2.374 -12.056 1.00 95.81 105 LYS A N 1
ATOM 794 C CA . LYS A 1 105 ? 13.325 -2.001 -10.636 1.00 95.81 105 LYS A CA 1
ATOM 795 C C . LYS A 1 105 ? 12.154 -2.608 -9.856 1.00 95.81 105 LYS A C 1
ATOM 797 O O . LYS A 1 105 ? 12.370 -3.230 -8.820 1.00 95.81 105 LYS A O 1
ATOM 802 N N . ILE A 1 106 ? 10.930 -2.472 -10.366 1.00 95.62 106 ILE A N 1
ATOM 803 C CA . ILE A 1 106 ? 9.729 -3.022 -9.722 1.00 95.62 106 ILE A CA 1
ATOM 804 C C . ILE A 1 106 ? 9.779 -4.550 -9.634 1.00 95.62 106 ILE A C 1
ATOM 806 O O . ILE A 1 106 ? 9.437 -5.107 -8.594 1.00 95.62 106 ILE A O 1
ATOM 810 N N . GLU A 1 107 ? 10.203 -5.229 -10.699 1.00 96.25 107 GLU A N 1
ATOM 811 C CA . GLU A 1 107 ? 10.321 -6.691 -10.716 1.00 96.25 107 GLU A CA 1
ATOM 812 C C . GLU A 1 107 ? 11.333 -7.192 -9.684 1.00 96.25 107 GLU A C 1
ATOM 814 O O . GLU A 1 107 ? 11.046 -8.141 -8.953 1.00 96.25 107 GLU A O 1
ATOM 819 N N . GLY A 1 108 ? 12.482 -6.517 -9.571 1.00 94.56 108 GLY A N 1
ATOM 820 C CA . GLY A 1 108 ? 13.487 -6.827 -8.557 1.00 94.56 108 GLY A CA 1
ATOM 821 C C . GLY A 1 108 ? 12.960 -6.660 -7.130 1.00 94.56 108 GLY A C 1
ATOM 822 O O . GLY A 1 108 ? 13.149 -7.547 -6.297 1.00 94.56 108 GLY A O 1
ATOM 823 N N . GLU A 1 109 ? 12.261 -5.557 -6.848 1.00 92.00 109 GLU A N 1
ATOM 824 C CA . GLU A 1 109 ? 11.671 -5.310 -5.526 1.00 92.00 109 GLU A CA 1
ATOM 825 C C . GLU A 1 109 ? 10.558 -6.322 -5.195 1.00 92.00 109 GLU A C 1
ATOM 827 O O . GLU A 1 109 ? 10.517 -6.855 -4.088 1.00 92.00 109 GLU A O 1
ATOM 832 N N . GLU A 1 110 ? 9.689 -6.661 -6.149 1.00 93.88 110 GLU A N 1
ATOM 833 C CA . GLU A 1 110 ? 8.649 -7.681 -5.956 1.00 93.88 110 GLU A CA 1
ATOM 834 C C . GLU A 1 110 ? 9.208 -9.071 -5.678 1.00 93.88 110 GLU A C 1
ATOM 836 O O . GLU A 1 110 ? 8.661 -9.794 -4.848 1.00 93.88 110 GLU A O 1
ATOM 841 N N . GLU A 1 111 ? 10.284 -9.459 -6.359 1.00 93.19 111 GLU A N 1
ATOM 842 C CA . GLU A 1 111 ? 10.910 -10.761 -6.146 1.00 93.19 111 GLU A CA 1
ATOM 843 C C . GLU A 1 111 ? 11.506 -10.874 -4.738 1.00 93.19 111 GLU A C 1
ATOM 845 O O . GLU A 1 111 ? 11.381 -11.910 -4.082 1.00 93.19 111 GLU A O 1
ATOM 850 N N . ILE A 1 112 ? 12.091 -9.788 -4.227 1.00 90.44 112 ILE A N 1
ATOM 851 C CA . ILE A 1 112 ? 12.544 -9.712 -2.834 1.00 90.44 112 ILE A CA 1
ATOM 852 C C . ILE A 1 112 ? 11.350 -9.851 -1.881 1.00 90.44 112 ILE A C 1
ATOM 854 O O . ILE A 1 112 ? 11.394 -10.665 -0.957 1.00 90.44 112 ILE A O 1
ATOM 858 N N . LEU A 1 113 ? 10.262 -9.111 -2.119 1.00 91.31 113 LEU A N 1
ATOM 859 C CA . LEU A 1 113 ? 9.062 -9.172 -1.279 1.00 91.31 113 LEU A CA 1
ATOM 860 C C . LEU A 1 113 ? 8.409 -10.561 -1.297 1.00 91.31 113 LEU A C 1
ATOM 862 O O . LEU A 1 113 ? 7.966 -11.033 -0.253 1.00 91.31 113 LEU A O 1
ATOM 866 N N . ARG A 1 114 ? 8.389 -11.242 -2.449 1.00 92.75 114 ARG A N 1
ATOM 867 C CA . ARG A 1 114 ? 7.868 -12.609 -2.594 1.00 92.75 114 ARG A CA 1
ATOM 868 C C . ARG A 1 114 ? 8.691 -13.608 -1.785 1.00 92.75 114 ARG A C 1
ATOM 870 O O . ARG A 1 114 ? 8.110 -14.442 -1.088 1.00 92.75 114 ARG A O 1
ATOM 877 N N . LYS A 1 115 ? 10.024 -13.504 -1.832 1.00 91.94 115 LYS A N 1
ATOM 878 C CA . LYS A 1 115 ? 10.932 -14.332 -1.018 1.00 91.94 115 LYS A CA 1
ATOM 879 C C . LYS A 1 115 ? 10.714 -14.111 0.474 1.00 91.94 115 LYS A C 1
ATOM 881 O O . LYS A 1 115 ? 10.639 -15.082 1.216 1.00 91.94 115 LYS A O 1
ATOM 886 N N . ILE A 1 116 ? 10.552 -12.857 0.897 1.00 89.25 116 ILE A N 1
ATOM 887 C CA . ILE A 1 116 ? 10.272 -12.519 2.297 1.00 89.25 116 ILE A CA 1
ATOM 888 C C . ILE A 1 116 ? 8.912 -13.083 2.733 1.00 89.25 116 ILE A C 1
ATOM 890 O O . ILE A 1 116 ? 8.825 -13.759 3.757 1.00 89.25 116 ILE A O 1
ATOM 894 N N . ALA A 1 117 ? 7.851 -12.829 1.962 1.00 90.88 117 ALA A N 1
ATOM 895 C CA . ALA A 1 117 ? 6.501 -13.267 2.305 1.00 90.88 117 ALA A CA 1
ATOM 896 C C . ALA A 1 117 ? 6.427 -14.795 2.444 1.00 90.88 117 ALA A C 1
ATOM 898 O O . ALA A 1 117 ? 6.013 -15.297 3.488 1.00 90.88 117 ALA A O 1
ATOM 899 N N . SER A 1 118 ? 6.897 -15.524 1.429 1.00 92.62 118 SER A N 1
ATOM 900 C CA . SER A 1 118 ? 6.814 -16.989 1.404 1.00 92.62 118 SER A CA 1
ATOM 901 C C . SER A 1 118 ? 7.816 -17.659 2.345 1.00 92.62 118 SER A C 1
ATOM 903 O O . SER A 1 118 ? 7.451 -18.579 3.072 1.00 92.62 118 SER A O 1
ATOM 905 N N . GLY A 1 119 ? 9.067 -17.192 2.360 1.00 89.69 119 GLY A N 1
ATOM 906 C CA . GLY A 1 119 ? 10.159 -17.834 3.090 1.00 89.69 119 GLY A CA 1
ATOM 907 C C . GLY A 1 119 ? 10.221 -17.493 4.577 1.00 89.69 119 GLY A C 1
ATOM 908 O O . GLY A 1 119 ? 10.630 -18.338 5.367 1.00 89.69 119 GLY A O 1
ATOM 909 N N . GLU A 1 120 ? 9.824 -16.281 4.975 1.00 87.62 120 GLU A N 1
ATOM 910 C CA . GLU A 1 120 ? 9.985 -15.806 6.360 1.00 87.62 120 GLU A CA 1
ATOM 911 C C . GLU A 1 120 ? 8.656 -15.548 7.076 1.00 87.62 120 GLU A C 1
ATOM 913 O O . GLU A 1 120 ? 8.601 -15.638 8.301 1.00 87.62 120 GLU A O 1
ATOM 918 N N . LEU A 1 121 ? 7.589 -15.217 6.340 1.00 87.44 121 LEU A N 1
ATOM 919 C CA . LEU A 1 121 ? 6.284 -14.882 6.926 1.00 87.44 121 LEU A CA 1
ATOM 920 C C . LEU A 1 121 ? 5.230 -15.981 6.737 1.00 87.44 121 LEU A C 1
ATOM 922 O O . LEU A 1 121 ? 4.138 -15.858 7.288 1.00 87.44 121 LEU A O 1
ATOM 926 N N . GLY A 1 122 ? 5.535 -17.036 5.972 1.00 90.81 122 GLY A N 1
ATOM 927 C CA . GLY A 1 122 ? 4.585 -18.110 5.666 1.00 90.81 122 GLY A CA 1
ATOM 928 C C . GLY A 1 122 ? 3.328 -17.611 4.944 1.00 90.81 122 GLY A C 1
ATOM 929 O O . GLY A 1 122 ? 2.243 -18.146 5.156 1.00 90.81 122 GLY A O 1
ATOM 930 N N . ALA A 1 123 ? 3.463 -16.555 4.139 1.00 91.56 123 ALA A N 1
ATOM 931 C CA . ALA A 1 123 ? 2.371 -15.882 3.451 1.00 91.56 123 ALA A CA 1
ATOM 932 C C . ALA A 1 123 ? 2.640 -15.777 1.945 1.00 91.56 123 ALA A C 1
ATOM 934 O O . ALA A 1 123 ? 3.782 -15.745 1.490 1.00 91.56 123 ALA A O 1
ATOM 935 N N . GLU A 1 124 ? 1.578 -15.655 1.159 1.00 91.25 124 GLU A N 1
ATOM 936 C CA . GLU A 1 124 ? 1.681 -15.379 -0.272 1.00 91.25 124 GLU A CA 1
ATOM 937 C C . GLU A 1 124 ? 1.385 -13.905 -0.529 1.00 91.25 124 GLU A C 1
ATOM 939 O O . GLU A 1 124 ? 0.360 -13.388 -0.092 1.00 91.25 124 GLU A O 1
ATOM 944 N N . ILE A 1 125 ? 2.278 -13.223 -1.251 1.00 89.00 125 ILE A N 1
ATOM 945 C CA . ILE A 1 125 ? 2.148 -11.782 -1.520 1.00 89.00 125 ILE A CA 1
ATOM 946 C C . ILE A 1 125 ? 0.904 -11.438 -2.355 1.00 89.00 125 ILE A C 1
ATOM 948 O O . ILE A 1 125 ? 0.360 -10.345 -2.228 1.00 89.00 125 ILE A O 1
ATOM 952 N N . ASP A 1 126 ? 0.440 -12.387 -3.171 1.00 87.38 126 ASP A N 1
ATOM 953 C CA . ASP A 1 126 ? -0.731 -12.235 -4.036 1.00 87.38 126 ASP A CA 1
ATOM 954 C C . ASP A 1 126 ? -2.032 -12.698 -3.346 1.00 87.38 126 ASP A C 1
ATOM 956 O O . ASP A 1 126 ? -3.125 -12.531 -3.891 1.00 87.38 126 ASP A O 1
ATOM 960 N N . ASN A 1 127 ? -1.944 -13.260 -2.133 1.00 90.69 127 ASN A N 1
ATOM 961 C CA . ASN A 1 127 ? -3.112 -13.645 -1.350 1.00 90.69 127 ASN A CA 1
ATOM 962 C C . ASN A 1 127 ? -3.671 -12.426 -0.608 1.00 90.69 127 ASN A C 1
ATOM 964 O O . ASN A 1 127 ? -3.171 -12.016 0.440 1.00 90.69 127 ASN A O 1
ATOM 968 N N . LEU A 1 128 ? -4.755 -11.871 -1.149 1.00 94.50 128 LEU A N 1
ATOM 969 C CA . LEU A 1 128 ? -5.376 -10.658 -0.620 1.00 94.50 128 LEU A CA 1
ATOM 970 C C . LEU A 1 128 ? -6.421 -10.915 0.481 1.00 94.50 128 LEU A C 1
ATOM 972 O O . LEU A 1 128 ? -7.008 -9.965 0.990 1.00 94.50 128 LEU A O 1
ATOM 976 N N . ASN A 1 129 ? -6.651 -12.170 0.884 1.00 93.31 129 ASN A N 1
ATOM 977 C CA . ASN A 1 129 ? -7.702 -12.523 1.850 1.00 93.31 129 ASN A CA 1
ATOM 978 C C . ASN A 1 129 ? -7.454 -11.980 3.268 1.00 93.31 129 ASN A C 1
ATOM 980 O O . ASN A 1 129 ? -8.363 -11.989 4.092 1.00 93.31 129 ASN A O 1
ATOM 984 N N . CYS A 1 130 ? -6.232 -11.539 3.580 1.00 91.25 130 CYS A N 1
ATOM 985 C CA . CYS A 1 130 ? -5.903 -10.945 4.875 1.00 91.25 130 CYS A CA 1
ATOM 986 C C . CYS A 1 130 ? -6.225 -9.444 4.969 1.00 91.25 130 CYS A C 1
ATOM 988 O O . CYS A 1 130 ? -6.005 -8.861 6.031 1.00 91.25 130 CYS A O 1
ATOM 990 N N . TYR A 1 131 ? -6.715 -8.828 3.887 1.00 96.81 131 TYR A N 1
ATOM 991 C CA . TYR A 1 131 ? -7.068 -7.412 3.823 1.00 96.81 131 TYR A CA 1
ATOM 992 C C . TYR A 1 131 ? -8.580 -7.213 3.913 1.00 96.81 131 TYR A C 1
ATOM 994 O O . TYR A 1 131 ? -9.352 -7.918 3.268 1.00 96.81 131 TYR A O 1
ATOM 1002 N N . ASP A 1 132 ? -8.992 -6.197 4.664 1.00 96.88 132 ASP A N 1
ATOM 1003 C CA . ASP A 1 132 ? -10.398 -5.849 4.856 1.00 96.88 132 ASP A CA 1
ATOM 1004 C C . ASP A 1 132 ? -10.951 -5.007 3.691 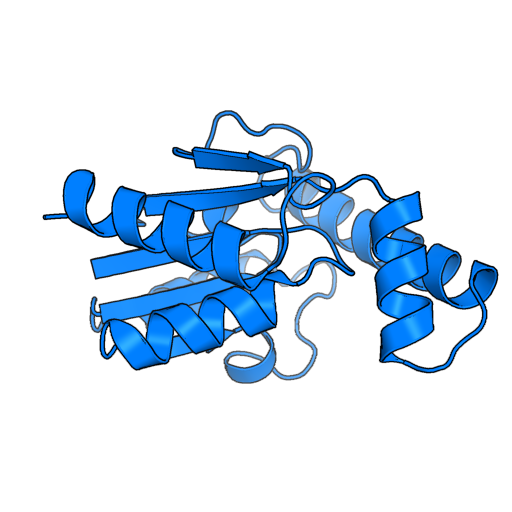1.00 96.88 132 ASP A C 1
ATOM 1006 O O . ASP A 1 132 ? -12.152 -5.013 3.416 1.00 96.88 132 ASP A O 1
ATOM 1010 N N . LEU A 1 133 ? -10.072 -4.277 2.991 1.00 96.94 133 LEU A N 1
ATOM 1011 C CA . LEU A 1 133 ? -10.402 -3.500 1.796 1.00 96.94 133 LEU A CA 1
ATOM 1012 C C . LEU A 1 133 ? -9.306 -3.644 0.737 1.00 96.94 133 LEU A C 1
ATOM 1014 O O . LEU A 1 133 ? -8.152 -3.292 0.972 1.00 96.94 133 LEU A O 1
ATOM 1018 N N . VAL A 1 134 ? -9.683 -4.073 -0.467 1.00 97.31 134 VAL A N 1
ATOM 1019 C CA . VAL A 1 134 ? -8.812 -4.056 -1.650 1.00 97.31 134 VAL A CA 1
ATOM 1020 C C . VAL A 1 134 ? -9.326 -3.000 -2.619 1.00 97.31 134 VAL A C 1
ATOM 1022 O O . VAL A 1 134 ? -10.468 -3.064 -3.072 1.00 97.31 134 VAL A O 1
ATOM 1025 N N . LEU A 1 135 ? -8.481 -2.029 -2.952 1.00 96.56 135 LEU A N 1
ATOM 1026 C CA . LEU A 1 135 ? -8.842 -0.891 -3.786 1.00 96.56 135 LEU A CA 1
ATOM 1027 C C . LEU A 1 135 ? -7.999 -0.873 -5.059 1.00 96.56 135 LEU A C 1
ATOM 1029 O O . LEU A 1 135 ? -6.777 -0.769 -4.999 1.00 96.56 135 LEU A O 1
ATOM 1033 N N . ASN A 1 136 ? -8.649 -0.952 -6.219 1.00 96.00 136 ASN A N 1
ATOM 1034 C CA . ASN A 1 136 ? -7.960 -0.881 -7.504 1.00 96.00 136 ASN A CA 1
ATOM 1035 C C . ASN A 1 136 ? -7.566 0.568 -7.836 1.00 96.00 136 ASN A C 1
ATOM 1037 O O . ASN A 1 136 ? -8.382 1.330 -8.356 1.00 96.00 136 ASN A O 1
ATOM 1041 N N . SER A 1 137 ? -6.309 0.931 -7.573 1.00 93.88 137 SER A N 1
ATOM 1042 C CA . SER A 1 137 ? -5.774 2.276 -7.804 1.00 93.88 137 SER A CA 1
ATOM 1043 C C . SER A 1 137 ? -5.454 2.574 -9.272 1.00 93.88 137 SER A C 1
ATOM 1045 O O . SER A 1 137 ? -5.112 3.704 -9.592 1.00 93.88 137 SER A O 1
ATOM 1047 N N . ASP A 1 138 ? -5.596 1.611 -10.191 1.00 94.38 138 ASP A N 1
ATOM 1048 C CA . ASP A 1 138 ? -5.478 1.885 -11.635 1.00 94.38 138 ASP A CA 1
ATOM 1049 C C . ASP A 1 138 ? -6.725 2.566 -12.213 1.00 94.38 138 ASP A C 1
ATOM 1051 O O . ASP A 1 138 ? -6.729 2.991 -13.371 1.00 94.38 138 ASP A O 1
ATOM 1055 N N . LYS A 1 139 ? -7.818 2.597 -11.444 1.00 92.81 139 LYS A N 1
ATOM 1056 C CA . LYS A 1 139 ? -9.136 3.069 -11.888 1.00 92.81 139 LYS A CA 1
ATOM 1057 C C . LYS A 1 139 ? -9.600 4.343 -11.197 1.00 92.81 139 LYS A C 1
ATOM 1059 O O . LYS A 1 139 ? -10.671 4.839 -11.527 1.00 92.81 139 LYS A O 1
ATOM 1064 N N . ILE A 1 140 ? -8.816 4.858 -10.261 1.00 91.81 140 ILE A N 1
ATOM 1065 C CA . ILE A 1 140 ? -9.168 6.000 -9.421 1.00 91.81 140 ILE A CA 1
ATOM 1066 C C . ILE A 1 140 ? -7.932 6.863 -9.202 1.00 91.81 140 ILE A C 1
ATOM 1068 O O . ILE A 1 140 ? -6.810 6.359 -9.184 1.00 91.81 140 ILE A O 1
ATOM 1072 N N . MET A 1 141 ? -8.135 8.163 -9.024 1.00 89.69 141 MET A N 1
ATOM 1073 C CA . MET A 1 141 ? -7.042 9.069 -8.692 1.00 89.69 141 MET A CA 1
ATOM 1074 C C . MET A 1 141 ? -6.663 8.927 -7.216 1.00 89.69 141 MET A C 1
ATOM 1076 O O . MET A 1 141 ? -7.489 8.557 -6.383 1.00 89.69 141 MET A O 1
ATOM 1080 N N . SER A 1 142 ? -5.422 9.269 -6.871 1.00 88.62 142 SER A N 1
ATOM 1081 C CA . SER A 1 142 ? -4.887 9.103 -5.512 1.00 88.62 142 SER A CA 1
ATOM 1082 C C . SER A 1 142 ? -5.700 9.869 -4.455 1.00 88.62 142 SER A C 1
ATOM 1084 O O . SER A 1 142 ? -5.906 9.354 -3.360 1.00 88.62 142 SER A O 1
ATOM 1086 N N . ASN A 1 143 ? -6.252 11.040 -4.801 1.00 91.69 143 ASN A N 1
ATOM 1087 C CA . ASN A 1 143 ? -7.135 11.805 -3.912 1.00 91.69 143 ASN A CA 1
ATOM 1088 C C . ASN A 1 143 ? -8.469 11.087 -3.647 1.00 91.69 143 ASN A C 1
ATOM 1090 O O . ASN A 1 143 ? -8.896 11.008 -2.496 1.00 91.69 143 ASN A O 1
ATOM 1094 N N . ASP A 1 144 ? -9.094 10.530 -4.688 1.00 94.44 144 ASP A N 1
ATOM 1095 C CA . ASP A 1 144 ? -10.353 9.783 -4.564 1.00 94.44 144 ASP A CA 1
ATOM 1096 C C . ASP A 1 144 ? -10.125 8.483 -3.784 1.00 94.44 144 ASP A C 1
ATOM 1098 O O . ASP A 1 144 ? -10.920 8.103 -2.926 1.00 94.44 144 ASP A O 1
ATOM 1102 N N . ALA A 1 145 ? -8.991 7.818 -4.033 1.00 95.12 145 ALA A N 1
ATOM 1103 C CA . ALA A 1 145 ? -8.569 6.644 -3.283 1.00 95.12 145 ALA A CA 1
ATOM 1104 C C . ALA A 1 145 ? -8.410 6.963 -1.793 1.00 95.12 145 ALA A C 1
ATOM 1106 O O . ALA A 1 145 ? -8.936 6.237 -0.947 1.00 95.12 145 ALA A O 1
ATOM 1107 N N . ALA A 1 146 ? -7.735 8.070 -1.471 1.00 95.62 146 ALA A N 1
ATOM 1108 C CA . ALA A 1 146 ? -7.618 8.541 -0.101 1.00 95.62 146 ALA A CA 1
ATOM 1109 C C . ALA A 1 146 ? -9.003 8.800 0.503 1.00 95.62 146 ALA A C 1
ATOM 1111 O O . ALA A 1 146 ? -9.276 8.327 1.600 1.00 95.62 146 ALA A O 1
ATOM 1112 N N . GLU A 1 147 ? -9.913 9.473 -0.203 1.00 95.69 147 GLU A N 1
ATOM 1113 C CA . GLU A 1 147 ? -11.271 9.727 0.287 1.00 95.69 147 GLU A CA 1
ATOM 1114 C C . GLU A 1 147 ? -12.064 8.450 0.591 1.00 95.69 147 GLU A C 1
ATOM 1116 O O . GLU A 1 147 ? -12.649 8.327 1.672 1.00 95.69 147 GLU A O 1
ATOM 1121 N N . LEU A 1 148 ? -12.023 7.469 -0.309 1.00 96.31 148 LEU A N 1
ATOM 1122 C CA . LEU A 1 148 ? -12.658 6.168 -0.107 1.00 96.31 148 LEU A CA 1
ATOM 1123 C C . LEU A 1 148 ? -12.095 5.450 1.122 1.00 96.31 148 LEU A C 1
ATOM 1125 O O . LEU A 1 148 ? -12.860 4.965 1.957 1.00 96.31 148 LEU A O 1
ATOM 1129 N N . ILE A 1 149 ? -10.769 5.436 1.277 1.00 96.44 149 ILE A N 1
ATOM 1130 C CA . ILE A 1 149 ? -10.109 4.812 2.427 1.00 96.44 149 ILE A CA 1
ATOM 1131 C C . ILE A 1 149 ? -10.478 5.534 3.727 1.00 96.44 149 ILE A C 1
ATOM 1133 O O . ILE A 1 149 ? -10.803 4.885 4.718 1.00 96.44 149 ILE A O 1
ATOM 1137 N N . LYS A 1 150 ? -10.501 6.871 3.737 1.00 95.06 150 LYS A N 1
ATOM 1138 C CA . LYS A 1 150 ? -10.936 7.658 4.904 1.00 95.06 150 LYS A CA 1
ATOM 1139 C C . LYS A 1 150 ? -12.365 7.312 5.312 1.00 95.06 150 LYS A C 1
ATOM 1141 O O . LYS A 1 150 ? -12.643 7.139 6.497 1.00 95.06 150 LYS A O 1
ATOM 1146 N N . ASN A 1 151 ? -13.270 7.211 4.341 1.00 95.25 151 ASN A N 1
ATOM 1147 C CA . ASN A 1 151 ? -14.664 6.856 4.589 1.00 95.25 151 ASN A CA 1
ATOM 1148 C C . ASN A 1 151 ? -14.808 5.425 5.114 1.00 95.25 151 ASN A C 1
ATOM 1150 O O . ASN A 1 151 ? -15.640 5.185 5.988 1.00 95.25 151 ASN A O 1
ATOM 1154 N N . TYR A 1 152 ? -13.984 4.498 4.624 1.00 95.75 152 TYR A N 1
ATOM 1155 C CA . TYR A 1 152 ? -13.902 3.143 5.15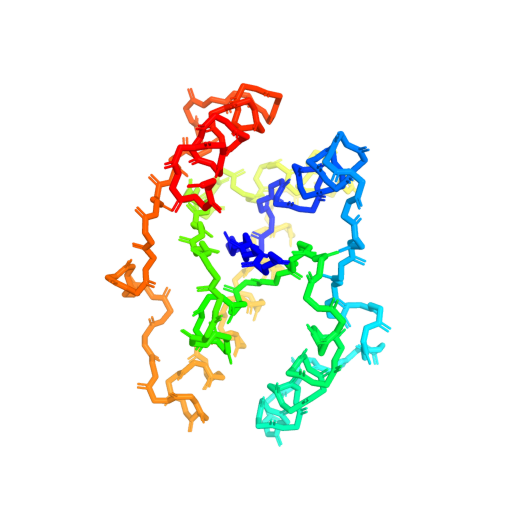4 1.00 95.75 152 TYR A CA 1
ATOM 1156 C C . TYR A 1 152 ? -13.427 3.136 6.616 1.00 95.75 152 TYR A C 1
ATOM 1158 O O . TYR A 1 152 ? -14.132 2.614 7.475 1.00 95.75 152 TYR A O 1
ATOM 1166 N N . ILE A 1 153 ? -12.303 3.797 6.928 1.00 93.88 153 ILE A N 1
ATOM 1167 C CA . ILE A 1 153 ? -11.744 3.875 8.291 1.00 93.88 153 ILE A CA 1
ATOM 1168 C C . ILE A 1 153 ? -12.772 4.447 9.279 1.00 93.88 153 ILE A C 1
ATOM 1170 O O . ILE A 1 153 ? -12.987 3.869 10.341 1.00 93.88 153 ILE A O 1
ATOM 1174 N N . LYS A 1 154 ? -13.467 5.534 8.909 1.00 92.69 154 LYS A N 1
ATOM 1175 C CA . LYS A 1 154 ? -14.521 6.161 9.734 1.00 92.69 154 LYS A CA 1
ATOM 1176 C C . LYS A 1 154 ? -15.697 5.237 10.058 1.00 92.69 154 LYS A C 1
ATOM 1178 O O . LYS A 1 154 ? -16.433 5.532 10.987 1.00 92.69 154 LYS A O 1
ATOM 1183 N N . ARG A 1 155 ? -15.933 4.191 9.263 1.00 90.00 155 ARG A N 1
ATOM 1184 C CA . ARG A 1 155 ? -17.050 3.250 9.452 1.00 90.00 155 ARG A CA 1
ATOM 1185 C C . ARG A 1 155 ? -16.614 1.944 10.100 1.00 90.00 155 ARG A C 1
ATOM 1187 O O . ARG A 1 155 ? -17.398 1.356 10.829 1.00 90.00 155 ARG A O 1
ATOM 1194 N N . ALA A 1 156 ? -15.409 1.477 9.784 1.00 81.56 156 ALA A N 1
ATOM 1195 C CA . ALA A 1 156 ? -14.906 0.176 10.209 1.00 81.56 156 ALA A CA 1
ATOM 1196 C C . ALA A 1 156 ? -14.200 0.217 11.573 1.00 81.56 156 ALA A C 1
ATOM 1198 O O . ALA A 1 156 ? -14.145 -0.804 12.249 1.00 81.56 156 ALA A O 1
ATOM 1199 N N . VAL A 1 157 ? -13.656 1.376 11.966 1.00 76.75 157 VAL A N 1
ATOM 1200 C CA . VAL A 1 157 ? -12.801 1.519 13.160 1.00 76.75 157 VAL A CA 1
ATOM 1201 C C . VAL A 1 157 ? -13.387 2.484 14.208 1.00 76.75 157 VAL A C 1
ATOM 1203 O O . VAL A 1 157 ? -12.790 2.672 15.267 1.00 76.75 157 VAL A O 1
ATOM 1206 N N . ALA A 1 158 ? -14.534 3.110 13.917 1.00 57.34 158 ALA A N 1
ATOM 1207 C CA . ALA A 1 158 ? -15.223 4.039 14.819 1.00 57.34 158 ALA A CA 1
ATOM 1208 C C . ALA A 1 158 ? -16.158 3.330 15.805 1.00 57.34 158 ALA A C 1
ATOM 1210 O O . ALA A 1 158 ? -16.795 2.333 15.400 1.00 57.34 158 ALA A O 1
#

InterPro domains:
  IPR027417 P-loop containing nucleoside triphosphate hydrolase [G3DSA:3.40.50.300] (1-156)

Organism: NCBI:txid3101447

Radius of gyration: 14.85 Å; chains: 1; bounding box: 35×33×40 Å